Protein AF-A0A413Q8Q0-F1 (afdb_monomer)

pLDDT: mean 82.54, std 13.79, range [50.5, 96.38]

Radius of gyration: 12.47 Å; Cα contacts (8 Å, |Δi|>4): 118; chains: 1; bounding box: 23×26×34 Å

Foldseek 3Di:
DAEAEEEEAALDPVVLVVVVCVVVPDPDPYDYDYHYDPDLVVVVVCLVPDQHAEYEYEDDPDPVSVVVSVPPPPHNHHYDYDD

Nearest PDB structures (foldseek):
  6swl-assembly2_B  TM=8.341E-01  e=1.055E-02  Geobacillus stearothermophilus
  3kyj-assembly1_B  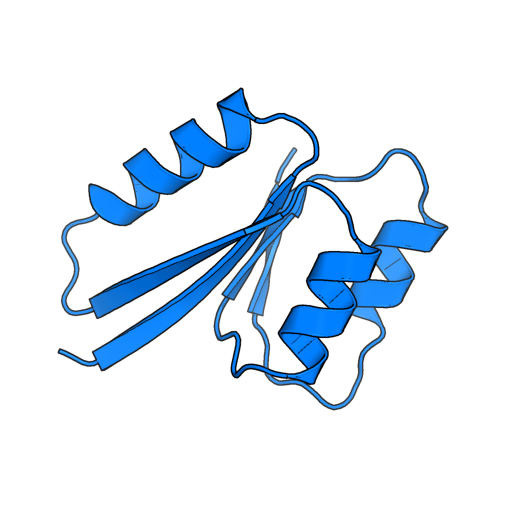TM=7.570E-01  e=4.816E-03  Cereibacter sphaeroides
  6ob8-assembly1_B  TM=8.273E-01  e=7.501E-02  [Leptolyngbya] sp. JSC-1
  5ey8-assembly3_C  TM=5.167E-01  e=9.603E-01  Mycolicibacterium smegmatis

Sequence (83 aa):
MEKLNILILDSNNKDRQELRKIIESTDSDFIYEIMEVANPQKATQLLGERRIDIMLTEIFDSIETGIDIIAMPEKKVSILIYI

Mean predicted aligned error: 6.4 Å

Secondary structure (DSSP, 8-state):
-EEEEEEEE-S-HHHHHHHHHHHHHS--SEEEEEEEES-HHHHHHHHHHS--SEEEEE--S-HHHHHHHHT-TT---EEEEE-

Organism: NCBI:txid39491

InterPro domains:
  IPR001789 Signal transduction response regulator, receiver domain [PS50110] (5-83)
  IPR011006 CheY-like superfamily [SSF52172] (1-71)

Structure (mmCIF, N/CA/C/O backbone):
data_AF-A0A413Q8Q0-F1
#
_entry.id   AF-A0A413Q8Q0-F1
#
loop_
_atom_site.group_PDB
_atom_site.id
_atom_site.type_symbol
_atom_site.label_atom_id
_atom_site.label_alt_id
_atom_site.label_comp_id
_atom_site.label_asym_id
_atom_site.label_entity_id
_atom_site.label_seq_id
_atom_site.pdbx_PDB_ins_code
_atom_site.Cartn_x
_atom_site.Cartn_y
_atom_site.Cartn_z
_atom_site.occupancy
_atom_site.B_iso_or_equiv
_atom_site.auth_seq_id
_atom_site.auth_comp_id
_atom_site.auth_asym_id
_atom_site.auth_atom_id
_atom_site.pdbx_PDB_model_num
ATOM 1 N N . MET A 1 1 ? -13.812 -2.467 15.032 1.00 77.38 1 MET A N 1
ATOM 2 C CA . MET A 1 1 ? -12.920 -1.848 14.037 1.00 77.38 1 MET A CA 1
ATOM 3 C C . MET A 1 1 ? -12.610 -2.890 12.986 1.00 77.38 1 MET A C 1
ATOM 5 O O . MET A 1 1 ? -12.182 -3.986 13.340 1.00 77.38 1 MET A O 1
ATOM 9 N N . GLU A 1 2 ? -12.935 -2.597 11.733 1.00 87.44 2 GLU A N 1
ATOM 10 C CA . GLU A 1 2 ? -12.656 -3.487 10.604 1.00 87.44 2 GLU A CA 1
ATOM 11 C C . GLU A 1 2 ? -11.218 -3.269 10.119 1.00 87.44 2 GLU A C 1
ATOM 13 O O . GLU A 1 2 ? -10.662 -2.182 10.270 1.00 87.44 2 GLU A O 1
ATOM 18 N N . LYS A 1 3 ? -10.589 -4.314 9.581 1.00 91.44 3 LYS A N 1
ATOM 19 C CA . LYS A 1 3 ? -9.225 -4.234 9.064 1.00 91.44 3 LYS A CA 1
ATOM 20 C C . LYS A 1 3 ? -9.249 -3.937 7.570 1.00 91.44 3 LYS A C 1
ATOM 22 O O . LYS A 1 3 ? -9.908 -4.663 6.829 1.00 91.44 3 LYS A O 1
ATOM 27 N N . LEU A 1 4 ? -8.490 -2.931 7.146 1.00 92.62 4 LEU A N 1
ATOM 28 C CA . LEU A 1 4 ? -8.359 -2.536 5.747 1.00 92.62 4 LEU A CA 1
ATOM 29 C C . LEU A 1 4 ? -6.921 -2.772 5.276 1.00 92.62 4 LEU A C 1
ATOM 31 O O . LEU A 1 4 ? -5.980 -2.189 5.818 1.00 92.62 4 LEU A O 1
ATOM 35 N N . ASN A 1 5 ? -6.746 -3.649 4.287 1.00 94.56 5 ASN A N 1
ATOM 36 C CA . ASN A 1 5 ? -5.432 -4.012 3.762 1.00 94.56 5 ASN A CA 1
ATOM 37 C C . ASN A 1 5 ? -5.106 -3.115 2.566 1.00 94.56 5 ASN A C 1
ATOM 39 O O . ASN A 1 5 ? -5.766 -3.195 1.526 1.00 94.56 5 ASN A O 1
ATOM 43 N N . ILE A 1 6 ? -4.091 -2.269 2.721 1.00 94.50 6 ILE A N 1
ATOM 44 C CA . ILE A 1 6 ? -3.698 -1.270 1.729 1.00 94.50 6 ILE A CA 1
ATOM 45 C C . ILE A 1 6 ? -2.331 -1.638 1.158 1.00 94.50 6 ILE A C 1
ATOM 47 O O . ILE A 1 6 ? -1.384 -1.891 1.903 1.00 94.50 6 ILE A O 1
ATOM 51 N N . LEU A 1 7 ? -2.220 -1.643 -0.167 1.00 94.81 7 LEU A N 1
ATOM 52 C CA . LEU A 1 7 ? -0.956 -1.775 -0.884 1.00 94.81 7 LEU A CA 1
ATOM 53 C C . LEU A 1 7 ? -0.576 -0.433 -1.512 1.00 94.81 7 LEU A C 1
ATOM 55 O O . LEU A 1 7 ? -1.349 0.116 -2.289 1.00 94.81 7 LEU A O 1
ATOM 59 N N . ILE A 1 8 ? 0.614 0.075 -1.206 1.00 94.62 8 ILE A N 1
ATOM 60 C CA . ILE A 1 8 ? 1.199 1.254 -1.849 1.00 94.62 8 ILE A CA 1
ATOM 61 C C . ILE A 1 8 ? 2.287 0.775 -2.812 1.00 94.62 8 ILE A C 1
ATOM 63 O O . ILE A 1 8 ? 3.298 0.209 -2.380 1.00 94.62 8 ILE A O 1
ATOM 67 N N . LEU A 1 9 ? 2.062 0.988 -4.107 1.00 92.06 9 LEU A N 1
ATOM 68 C CA . LEU A 1 9 ? 2.996 0.714 -5.190 1.00 92.06 9 LEU A CA 1
ATOM 69 C C . LEU A 1 9 ? 3.506 2.035 -5.770 1.00 92.06 9 LEU A C 1
ATOM 71 O O . LEU A 1 9 ? 2.824 2.701 -6.537 1.00 92.06 9 LEU A O 1
ATOM 75 N N . ASP A 1 10 ? 4.727 2.394 -5.414 1.00 91.12 10 ASP 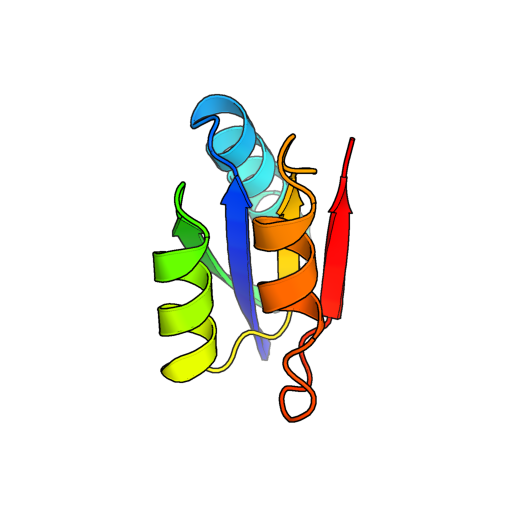A N 1
ATOM 76 C CA . ASP A 1 10 ? 5.353 3.627 -5.885 1.00 91.12 10 ASP A CA 1
ATOM 77 C C . ASP A 1 10 ? 6.860 3.441 -5.809 1.00 91.12 10 ASP A C 1
ATOM 79 O O . ASP A 1 10 ? 7.362 2.936 -4.806 1.00 91.12 10 ASP A O 1
ATOM 83 N N . SER A 1 11 ? 7.594 3.769 -6.860 1.00 89.75 11 SER A N 1
ATOM 84 C CA . SER A 1 11 ? 9.043 3.641 -6.952 1.00 89.75 11 SER A CA 1
ATOM 85 C C . SER A 1 11 ? 9.768 4.623 -6.024 1.00 89.75 11 SER A C 1
ATOM 87 O O . SER A 1 11 ? 10.796 4.269 -5.424 1.00 89.75 11 SER A O 1
ATOM 89 N N . ASN A 1 12 ? 9.194 5.800 -5.781 1.00 91.25 12 ASN A N 1
ATOM 90 C CA . ASN A 1 12 ? 9.712 6.838 -4.910 1.00 91.25 12 ASN A CA 1
ATOM 91 C C . ASN A 1 12 ? 9.413 6.549 -3.429 1.00 91.25 12 ASN A C 1
ATOM 93 O O . ASN A 1 12 ? 8.287 6.552 -2.937 1.00 91.25 12 ASN A O 1
ATOM 97 N N . ASN A 1 13 ? 10.477 6.338 -2.648 1.00 93.69 13 ASN A N 1
ATOM 98 C CA . ASN A 1 13 ? 10.335 6.069 -1.218 1.00 93.69 13 ASN A CA 1
ATOM 99 C C . ASN A 1 13 ? 9.727 7.231 -0.433 1.00 93.69 13 ASN A C 1
ATOM 101 O O . ASN A 1 13 ? 9.054 6.990 0.564 1.00 93.69 13 ASN A O 1
ATOM 105 N N . LYS A 1 14 ? 9.997 8.475 -0.832 1.00 94.81 14 LYS A N 1
ATOM 106 C CA . LYS A 1 14 ? 9.472 9.640 -0.122 1.00 94.81 14 LYS A CA 1
ATOM 107 C C . LYS A 1 14 ? 7.947 9.670 -0.214 1.00 94.81 14 LYS A C 1
ATOM 109 O O . LYS A 1 14 ? 7.298 9.833 0.816 1.00 94.81 14 LYS A O 1
ATOM 114 N N . ASP A 1 15 ? 7.423 9.413 -1.404 1.00 92.62 15 ASP A N 1
ATOM 115 C CA . ASP A 1 15 ? 5.993 9.473 -1.699 1.00 92.62 15 ASP A CA 1
ATOM 116 C C . ASP A 1 15 ? 5.261 8.331 -0.982 1.00 92.62 15 ASP A C 1
ATOM 118 O O . ASP A 1 15 ? 4.272 8.571 -0.288 1.00 92.62 15 ASP A O 1
ATOM 122 N N . ARG A 1 16 ? 5.839 7.116 -0.965 1.00 94.62 16 ARG A N 1
ATOM 123 C CA . ARG A 1 16 ? 5.335 6.007 -0.129 1.00 94.62 16 ARG A CA 1
ATOM 124 C C . ARG A 1 16 ? 5.206 6.375 1.353 1.00 94.62 16 ARG A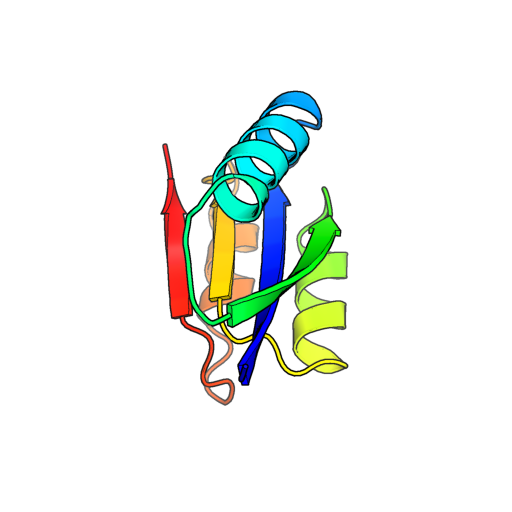 C 1
ATOM 126 O O . ARG A 1 16 ? 4.172 6.122 1.972 1.00 94.62 16 ARG A O 1
ATOM 133 N N . GLN A 1 17 ? 6.238 6.998 1.929 1.00 96.38 17 GLN A N 1
ATOM 134 C CA . GLN A 1 17 ? 6.221 7.390 3.343 1.00 96.38 17 GLN A CA 1
ATOM 135 C C . GLN A 1 17 ? 5.253 8.543 3.625 1.00 96.38 17 GLN A C 1
ATOM 137 O O . GLN A 1 17 ? 4.688 8.611 4.717 1.00 96.38 17 GLN A O 1
ATOM 142 N N . GLU A 1 18 ? 5.065 9.458 2.675 1.00 94.62 18 GLU A N 1
ATOM 143 C CA . GLU A 1 18 ? 4.082 10.535 2.783 1.00 94.62 18 GLU A CA 1
ATOM 144 C C . GLU A 1 18 ? 2.655 9.979 2.757 1.00 94.62 18 GLU A C 1
ATOM 146 O O . GLU A 1 18 ? 1.871 10.266 3.663 1.00 94.62 18 GLU A O 1
ATOM 151 N N . LEU A 1 19 ? 2.358 9.080 1.816 1.00 93.25 19 LEU A N 1
ATOM 152 C CA . LEU A 1 19 ? 1.077 8.381 1.743 1.00 93.25 19 LEU A CA 1
ATOM 153 C C . LEU A 1 19 ? 0.793 7.554 2.996 1.00 93.25 19 LEU A C 1
ATOM 155 O O . LEU A 1 19 ? -0.315 7.639 3.527 1.00 93.25 19 LEU A O 1
ATOM 159 N N . ARG A 1 20 ? 1.783 6.814 3.524 1.00 95.62 20 ARG A N 1
ATOM 160 C CA . ARG A 1 20 ? 1.627 6.114 4.811 1.00 95.62 20 ARG A CA 1
ATOM 161 C C . ARG A 1 20 ? 1.165 7.082 5.895 1.00 95.62 20 ARG A C 1
ATOM 163 O O . ARG A 1 20 ? 0.186 6.793 6.575 1.00 95.62 20 ARG A O 1
ATOM 170 N N . LYS A 1 21 ? 1.858 8.212 6.0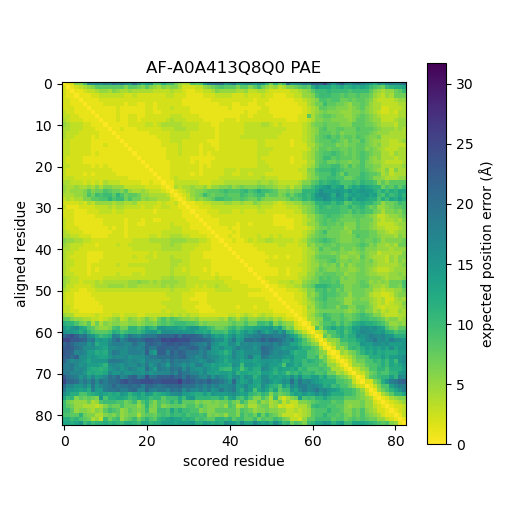60 1.00 95.38 21 LYS A N 1
ATOM 171 C CA . LYS A 1 21 ? 1.533 9.185 7.112 1.00 95.38 21 LYS A CA 1
ATOM 172 C C . LYS A 1 21 ? 0.118 9.722 6.958 1.00 95.38 21 LYS A C 1
ATOM 174 O O . LYS A 1 21 ? -0.579 9.840 7.957 1.00 95.38 21 LYS A O 1
ATOM 179 N N . ILE A 1 22 ? -0.310 10.017 5.730 1.00 93.31 22 ILE A N 1
ATOM 180 C CA . ILE A 1 22 ? -1.670 10.494 5.454 1.00 93.31 22 ILE A CA 1
ATOM 181 C C . ILE A 1 22 ? -2.694 9.442 5.894 1.00 93.31 22 ILE A C 1
ATOM 183 O O . ILE A 1 22 ? -3.596 9.763 6.669 1.00 93.31 22 ILE A O 1
ATOM 187 N N . ILE A 1 23 ? -2.515 8.184 5.481 1.00 92.44 23 ILE A N 1
ATOM 188 C CA . ILE A 1 23 ? -3.407 7.076 5.851 1.00 92.44 23 ILE A CA 1
ATOM 189 C C . ILE A 1 23 ? -3.443 6.888 7.373 1.00 92.44 23 ILE A C 1
ATOM 191 O O . ILE A 1 23 ? -4.519 6.860 7.960 1.00 92.44 23 ILE A O 1
A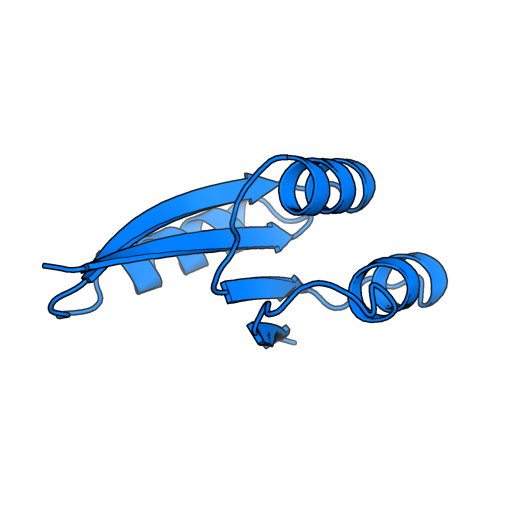TOM 195 N N . GLU A 1 24 ? -2.283 6.806 8.026 1.00 91.75 24 GLU A N 1
ATOM 196 C CA . GLU A 1 24 ? -2.182 6.590 9.477 1.00 91.75 24 GLU A CA 1
ATOM 197 C C . GLU A 1 24 ? -2.719 7.771 10.296 1.00 91.75 24 GLU A C 1
ATOM 199 O O . GLU A 1 24 ? -3.164 7.584 11.425 1.00 91.75 24 GLU A O 1
ATOM 204 N N . SER A 1 25 ? -2.690 8.983 9.734 1.00 91.81 25 SER A N 1
ATOM 205 C CA . SER A 1 25 ? -3.240 10.193 10.358 1.00 91.81 25 SER A CA 1
ATOM 206 C C . SER A 1 25 ? -4.745 10.372 10.150 1.00 91.81 25 SER A C 1
ATOM 208 O O . SER A 1 25 ? -5.333 11.282 10.735 1.00 91.81 25 SER A O 1
ATOM 210 N N . THR A 1 26 ? -5.369 9.543 9.308 1.00 89.75 26 THR A N 1
ATOM 211 C CA . THR A 1 26 ? -6.798 9.645 9.006 1.00 89.75 26 THR A CA 1
ATOM 212 C C . THR A 1 26 ? -7.612 9.158 10.199 1.00 89.75 26 THR A C 1
ATOM 214 O O . THR A 1 26 ? -7.504 8.000 10.598 1.00 89.75 26 THR A O 1
ATOM 217 N N . ASP A 1 27 ? -8.455 10.036 10.743 1.00 86.75 27 ASP A N 1
ATOM 218 C CA . ASP A 1 27 ? -9.398 9.673 11.799 1.00 86.75 27 ASP A CA 1
ATOM 219 C C . ASP A 1 27 ? -10.515 8.798 11.215 1.00 86.75 27 ASP A C 1
ATOM 221 O O . ASP A 1 27 ? -11.292 9.232 10.360 1.00 86.75 27 ASP A O 1
ATOM 225 N N . SER A 1 28 ? -10.512 7.521 11.590 1.00 85.38 28 SER A N 1
ATOM 226 C CA . SER A 1 28 ? -11.270 6.469 10.922 1.00 85.38 28 SER A CA 1
ATOM 227 C C . SER A 1 28 ? -11.464 5.257 11.832 1.00 85.38 28 SER A C 1
ATOM 229 O O . SER A 1 28 ? -10.585 4.896 12.613 1.00 85.38 28 SER A O 1
ATOM 231 N N . ASP A 1 29 ? -12.598 4.569 11.676 1.00 89.19 29 ASP A N 1
ATOM 232 C CA . ASP A 1 29 ? -12.937 3.347 12.421 1.00 89.19 29 ASP A CA 1
ATOM 233 C C . ASP A 1 29 ? -12.196 2.084 11.922 1.00 89.19 29 ASP A C 1
ATOM 235 O O . ASP A 1 29 ? -12.436 0.966 12.412 1.00 89.19 29 ASP A O 1
ATOM 239 N N . PHE A 1 30 ? -11.306 2.239 10.935 1.00 89.38 30 PHE A N 1
ATOM 240 C CA . PHE A 1 30 ? -10.524 1.158 10.340 1.00 89.38 30 PHE A CA 1
ATOM 241 C C . PHE A 1 30 ? -9.151 0.991 11.001 1.00 89.38 30 PHE A C 1
ATOM 243 O O . PHE A 1 30 ? -8.473 1.950 11.353 1.00 89.38 30 PHE A O 1
ATOM 250 N N . ILE A 1 31 ? -8.703 -0.260 11.104 1.00 91.69 31 ILE A N 1
ATOM 251 C CA . ILE A 1 31 ? -7.305 -0.597 11.393 1.00 91.69 31 ILE A CA 1
ATOM 252 C C . ILE A 1 31 ? -6.609 -0.847 10.056 1.00 91.69 31 ILE A C 1
ATOM 254 O O . ILE A 1 31 ? -6.945 -1.799 9.347 1.00 91.69 31 ILE A O 1
ATOM 258 N N . TYR A 1 32 ? -5.633 -0.011 9.717 1.00 93.81 32 TYR A N 1
ATOM 259 C CA . TYR A 1 32 ? -4.899 -0.111 8.458 1.00 93.81 32 TYR A CA 1
ATOM 260 C C . TYR A 1 32 ? -3.734 -1.109 8.560 1.00 93.81 32 TYR A C 1
ATOM 262 O O . TYR A 1 32 ? -2.865 -0.970 9.418 1.00 93.81 32 TYR A O 1
ATOM 270 N N . GLU A 1 33 ? -3.677 -2.101 7.664 1.00 95.19 33 GLU A N 1
ATOM 271 C CA . GLU A 1 33 ? -2.440 -2.847 7.379 1.00 95.19 33 GLU A CA 1
ATOM 272 C C . GLU A 1 33 ? -1.862 -2.338 6.060 1.00 95.19 33 GLU A C 1
ATOM 274 O O . GLU A 1 33 ? -2.400 -2.623 4.990 1.00 95.19 33 GLU A O 1
ATOM 279 N N . ILE A 1 34 ? -0.770 -1.578 6.147 1.00 95.62 34 ILE A N 1
ATOM 280 C CA . ILE A 1 34 ? -0.147 -0.921 4.997 1.00 95.62 34 ILE A CA 1
ATOM 281 C C . ILE A 1 34 ? 1.082 -1.717 4.556 1.00 95.62 34 ILE A C 1
ATOM 283 O O . ILE A 1 34 ? 2.058 -1.850 5.298 1.00 95.62 34 ILE A O 1
ATOM 287 N N . MET A 1 35 ? 1.055 -2.205 3.320 1.00 95.88 35 MET A N 1
ATOM 288 C CA . MET A 1 35 ? 2.185 -2.827 2.637 1.00 95.88 35 MET A CA 1
ATOM 289 C C . MET A 1 35 ? 2.748 -1.866 1.596 1.00 95.88 35 MET A C 1
ATOM 291 O O . MET A 1 35 ? 2.000 -1.258 0.841 1.00 95.88 35 MET A O 1
ATOM 295 N N . GLU A 1 36 ? 4.071 -1.767 1.519 1.00 95.56 36 GLU A N 1
ATOM 296 C CA . GLU A 1 36 ? 4.756 -0.904 0.557 1.00 95.56 36 GLU A CA 1
ATOM 297 C C . GLU A 1 36 ? 5.670 -1.700 -0.354 1.00 95.56 36 GLU A C 1
ATOM 299 O O . GLU A 1 36 ? 6.450 -2.553 0.090 1.00 95.56 36 GLU A O 1
ATOM 304 N N . VAL A 1 37 ? 5.632 -1.360 -1.634 1.00 93.62 37 VAL A N 1
ATOM 305 C CA . VAL A 1 37 ? 6.503 -1.937 -2.646 1.00 93.62 37 VAL A CA 1
ATOM 306 C C . VAL A 1 37 ? 6.909 -0.871 -3.654 1.00 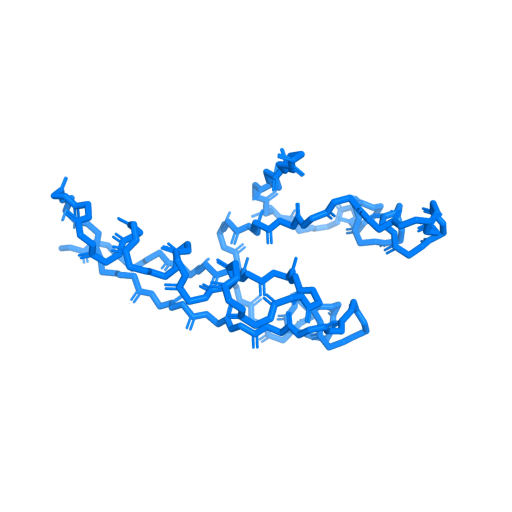93.62 37 VAL A C 1
ATOM 308 O O . VAL A 1 37 ? 6.121 -0.016 -4.029 1.00 93.62 37 VAL A O 1
ATOM 311 N N . ALA A 1 38 ? 8.159 -0.945 -4.104 1.00 91.12 38 ALA A N 1
ATOM 312 C CA . ALA A 1 38 ? 8.674 -0.103 -5.185 1.00 91.12 38 ALA A CA 1
ATOM 313 C C . ALA A 1 38 ? 8.557 -0.766 -6.561 1.00 91.12 38 ALA A C 1
ATOM 315 O O . ALA A 1 38 ? 8.883 -0.162 -7.575 1.00 91.12 38 ALA A O 1
ATOM 316 N N . ASN A 1 39 ? 8.178 -2.046 -6.579 1.00 87.25 39 ASN A N 1
ATOM 317 C CA . ASN A 1 39 ? 8.242 -2.881 -7.761 1.00 87.25 39 ASN A CA 1
ATOM 318 C C . ASN A 1 39 ? 6.864 -3.486 -8.091 1.00 87.25 39 ASN A C 1
ATOM 320 O O . ASN A 1 39 ? 6.340 -4.263 -7.280 1.00 87.25 39 ASN A O 1
ATOM 324 N N . PRO A 1 40 ? 6.339 -3.236 -9.298 1.00 85.00 40 PRO A N 1
ATOM 325 C CA . PRO A 1 40 ? 5.123 -3.846 -9.827 1.00 85.00 40 PRO A CA 1
ATOM 326 C C . PRO A 1 40 ? 5.067 -5.380 -9.778 1.00 85.00 40 PRO A C 1
ATOM 328 O O . PRO A 1 40 ? 4.016 -5.939 -9.456 1.00 85.00 40 PRO A O 1
ATOM 331 N N . GLN A 1 41 ? 6.177 -6.101 -10.000 1.00 84.56 41 GLN A N 1
ATOM 332 C CA . GLN A 1 41 ? 6.129 -7.574 -9.906 1.00 84.56 41 GLN A CA 1
ATOM 333 C C . GLN A 1 41 ? 5.878 -8.045 -8.467 1.00 84.56 41 GLN A C 1
ATOM 335 O O . GLN A 1 41 ? 5.133 -8.997 -8.235 1.00 84.56 41 GLN A O 1
ATOM 340 N N . LYS A 1 42 ? 6.439 -7.336 -7.481 1.00 89.50 42 LYS A N 1
ATOM 341 C CA . LYS A 1 42 ? 6.182 -7.620 -6.065 1.00 89.50 42 LYS A CA 1
ATOM 342 C C . LYS A 1 42 ? 4.746 -7.255 -5.674 1.00 89.50 42 LYS A C 1
ATOM 344 O O . LYS A 1 42 ? 4.138 -7.979 -4.893 1.00 89.50 42 LYS A O 1
ATOM 349 N N . ALA A 1 43 ? 4.191 -6.175 -6.231 1.00 88.81 43 ALA A N 1
ATOM 350 C CA . ALA A 1 43 ? 2.778 -5.832 -6.055 1.00 88.81 43 ALA A CA 1
ATOM 351 C C . ALA A 1 43 ? 1.863 -6.941 -6.589 1.00 88.81 43 ALA A C 1
ATOM 353 O O . ALA A 1 43 ? 0.973 -7.399 -5.881 1.00 88.81 43 ALA A O 1
ATOM 354 N N . THR A 1 44 ? 2.149 -7.436 -7.793 1.00 85.56 44 THR A N 1
ATOM 355 C CA . THR A 1 44 ? 1.425 -8.544 -8.435 1.00 85.56 44 THR A CA 1
ATOM 356 C C . THR A 1 44 ? 1.455 -9.811 -7.576 1.00 85.56 44 THR A C 1
ATOM 358 O O . THR A 1 44 ? 0.421 -10.445 -7.356 1.00 85.56 44 THR A O 1
ATOM 361 N N . GLN A 1 45 ? 2.623 -10.153 -7.023 1.00 88.00 45 GLN A N 1
ATOM 362 C CA . GLN A 1 45 ? 2.762 -11.267 -6.085 1.00 88.00 45 GLN A CA 1
ATOM 363 C C . GLN A 1 45 ? 1.913 -11.063 -4.819 1.00 88.00 45 GLN A C 1
ATOM 365 O O . GLN A 1 45 ? 1.179 -11.967 -4.426 1.00 88.00 45 GLN A O 1
ATOM 370 N N . LEU A 1 46 ? 1.960 -9.877 -4.200 1.00 90.56 46 LEU A N 1
ATOM 371 C CA . LEU A 1 46 ? 1.171 -9.579 -2.999 1.00 90.56 46 LEU A CA 1
ATOM 372 C C . LEU A 1 46 ? -0.332 -9.612 -3.269 1.00 90.56 46 LEU A C 1
ATOM 374 O O . LEU A 1 46 ? -1.073 -10.159 -2.457 1.00 90.56 46 LEU A O 1
ATOM 378 N N . LEU A 1 47 ? -0.776 -9.090 -4.415 1.00 87.75 47 LEU A N 1
ATOM 379 C CA . LEU A 1 47 ? -2.158 -9.230 -4.867 1.00 87.75 47 LEU A CA 1
ATOM 380 C C . LEU A 1 47 ? -2.516 -10.712 -4.970 1.00 87.75 47 LEU A C 1
ATOM 382 O O . LEU A 1 47 ? -3.601 -11.096 -4.547 1.00 87.75 47 LEU A O 1
ATOM 386 N N . GLY A 1 48 ? -1.601 -11.539 -5.498 1.00 86.50 48 GLY A N 1
ATOM 387 C CA . GLY A 1 48 ? -1.580 -13.010 -5.521 1.00 86.50 48 GLY A CA 1
ATOM 388 C C . GLY A 1 48 ? -1.884 -13.687 -4.183 1.00 86.50 48 GLY A C 1
ATOM 389 O O . GLY A 1 48 ? -2.781 -14.524 -4.110 1.00 86.50 48 GLY A O 1
ATOM 390 N N . GLU A 1 49 ? -1.126 -13.310 -3.158 1.00 90.06 49 GLU A N 1
ATOM 391 C CA . GLU A 1 49 ? -0.994 -14.029 -1.884 1.00 90.06 49 GLU A CA 1
ATOM 392 C C . GLU A 1 49 ? -1.866 -13.473 -0.755 1.00 90.06 49 GLU A C 1
ATOM 394 O O . GLU A 1 49 ? -2.133 -14.169 0.227 1.00 90.06 49 GLU A O 1
ATOM 399 N N . ARG A 1 50 ? -2.284 -12.209 -0.854 1.00 88.88 50 ARG A N 1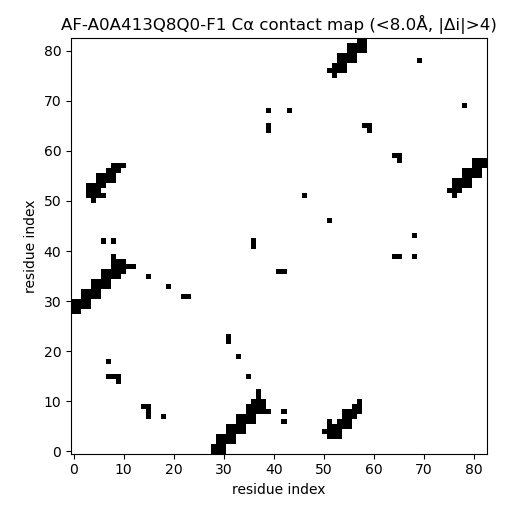
ATOM 400 C CA . ARG A 1 50 ? -2.982 -11.494 0.214 1.00 88.88 50 ARG A CA 1
ATOM 401 C C . ARG A 1 50 ? -4.275 -10.876 -0.295 1.00 88.88 50 ARG A C 1
ATOM 403 O O . ARG A 1 50 ? -4.387 -10.456 -1.443 1.00 88.88 50 ARG A O 1
ATOM 410 N N . ARG A 1 51 ? -5.255 -10.763 0.602 1.00 90.06 51 ARG A N 1
ATOM 411 C CA . ARG A 1 51 ? -6.414 -9.899 0.370 1.00 90.06 51 ARG A CA 1
ATOM 412 C C . ARG A 1 51 ? -5.937 -8.449 0.443 1.00 90.06 51 ARG A C 1
ATOM 414 O O . ARG A 1 51 ? -5.496 -8.016 1.502 1.00 90.06 51 ARG A O 1
ATOM 421 N N . ILE A 1 52 ? -6.044 -7.730 -0.669 1.00 91.44 52 ILE A N 1
ATOM 422 C CA . ILE A 1 52 ? -5.809 -6.287 -0.759 1.00 91.44 52 ILE A CA 1
ATOM 423 C C . ILE A 1 52 ? -7.147 -5.625 -1.060 1.00 91.44 52 ILE A C 1
ATOM 425 O O . ILE A 1 52 ? -7.807 -5.987 -2.032 1.00 91.44 52 ILE A O 1
ATOM 429 N N . ASP A 1 53 ? -7.548 -4.685 -0.213 1.00 91.38 53 ASP A N 1
ATOM 430 C CA . ASP A 1 53 ? -8.818 -3.973 -0.348 1.00 91.38 53 ASP A CA 1
ATOM 431 C C . ASP A 1 53 ? -8.643 -2.717 -1.210 1.00 91.38 53 ASP A C 1
ATOM 433 O O . ASP A 1 53 ? -9.471 -2.424 -2.077 1.00 91.38 53 ASP A O 1
ATOM 437 N N . ILE A 1 54 ? -7.525 -2.012 -1.006 1.00 90.25 54 ILE A N 1
ATOM 438 C CA . ILE A 1 54 ? -7.156 -0.799 -1.737 1.00 90.25 54 ILE A CA 1
ATOM 439 C C . ILE A 1 54 ? -5.709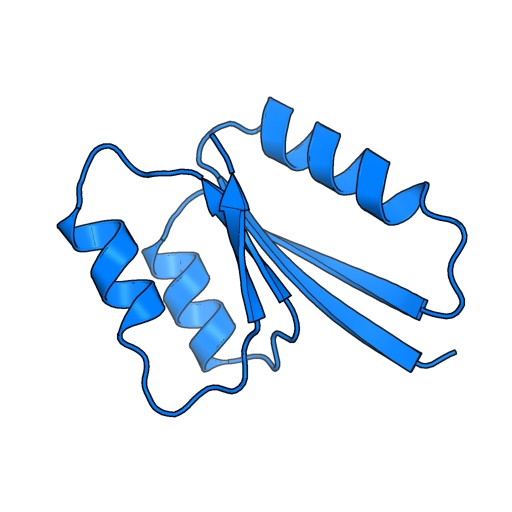 -0.910 -2.209 1.00 90.25 54 ILE A C 1
ATOM 441 O O . ILE A 1 54 ? -4.819 -1.252 -1.429 1.00 90.25 54 ILE A O 1
ATOM 445 N N . MET A 1 55 ? -5.466 -0.570 -3.471 1.00 91.06 55 MET A N 1
ATOM 446 C CA . MET A 1 55 ? -4.123 -0.350 -3.994 1.00 91.06 55 MET A CA 1
ATOM 447 C C . MET A 1 55 ? -3.970 1.106 -4.434 1.00 91.06 55 MET A C 1
ATOM 449 O O . MET A 1 55 ? -4.738 1.583 -5.268 1.00 91.06 55 MET A O 1
ATOM 453 N N . LEU A 1 56 ? -2.975 1.791 -3.875 1.00 90.31 56 LEU A N 1
ATOM 454 C CA . LEU A 1 56 ? -2.516 3.105 -4.316 1.00 90.31 56 LEU A CA 1
ATOM 455 C C . LEU A 1 56 ? -1.316 2.890 -5.232 1.00 90.31 56 LEU A C 1
ATOM 457 O O . LEU A 1 56 ? -0.364 2.229 -4.818 1.00 90.31 56 LEU A O 1
ATOM 461 N N . THR A 1 57 ? -1.360 3.408 -6.456 1.00 86.69 57 THR A N 1
ATOM 462 C CA . THR A 1 57 ? -0.254 3.252 -7.408 1.00 86.69 57 THR A CA 1
ATOM 463 C C . THR A 1 57 ? 0.069 4.547 -8.137 1.00 86.69 57 THR A C 1
ATOM 465 O O . THR A 1 57 ? -0.843 5.260 -8.559 1.00 86.69 57 THR A O 1
ATOM 468 N N . GLU A 1 58 ? 1.361 4.823 -8.319 1.00 80.12 58 GLU A N 1
ATOM 469 C CA . GLU A 1 58 ? 1.821 5.874 -9.232 1.00 80.12 58 GLU A CA 1
ATOM 470 C C . GLU A 1 58 ? 1.555 5.487 -10.700 1.00 80.12 58 GLU A C 1
ATOM 472 O O . GLU A 1 58 ? 1.354 4.306 -11.027 1.00 80.12 58 GLU A O 1
ATOM 477 N N . ILE A 1 59 ? 1.575 6.479 -11.596 1.00 73.81 59 ILE A N 1
ATOM 478 C CA . ILE A 1 59 ? 1.633 6.234 -13.040 1.00 73.81 59 ILE A CA 1
ATOM 479 C C . ILE A 1 59 ? 3.071 5.872 -13.403 1.00 73.81 59 ILE A C 1
ATOM 481 O O . ILE A 1 59 ? 3.962 6.715 -13.379 1.00 73.81 59 ILE A O 1
ATOM 485 N N . PHE A 1 60 ? 3.293 4.620 -13.791 1.00 68.25 60 PHE A N 1
ATOM 486 C CA . PHE A 1 60 ? 4.578 4.205 -14.340 1.00 68.25 60 PHE A CA 1
ATOM 487 C C . PHE A 1 60 ? 4.741 4.720 -15.775 1.00 68.25 60 PHE A C 1
ATOM 489 O O . PHE A 1 60 ? 3.843 4.551 -16.601 1.00 68.25 60 PHE A O 1
ATOM 496 N N . ASP A 1 61 ? 5.928 5.241 -16.105 1.00 61.66 61 ASP A N 1
ATOM 497 C CA . ASP A 1 61 ? 6.301 5.668 -17.468 1.00 61.66 61 ASP A CA 1
ATOM 498 C C . ASP A 1 61 ? 6.145 4.549 -18.521 1.00 61.66 61 ASP A C 1
ATOM 500 O O . ASP A 1 61 ? 6.033 4.813 -19.719 1.00 61.66 61 ASP A O 1
ATOM 504 N N . SER A 1 62 ? 6.116 3.281 -18.086 1.00 57.41 62 SER A N 1
ATOM 505 C CA . SER A 1 62 ? 5.813 2.133 -18.944 1.00 57.41 62 SER A CA 1
ATOM 506 C C . SER A 1 62 ? 4.364 1.674 -18.766 1.00 57.41 62 SER A C 1
ATOM 508 O O . SER A 1 62 ? 3.975 1.110 -17.743 1.00 57.41 62 SER A O 1
ATOM 510 N N . ILE A 1 63 ? 3.576 1.882 -19.821 1.00 52.12 63 ILE A N 1
ATOM 511 C CA . ILE A 1 63 ? 2.166 1.481 -19.922 1.00 52.12 63 ILE A CA 1
ATOM 512 C C . ILE A 1 63 ? 1.980 -0.035 -19.707 1.00 52.12 63 ILE A C 1
ATOM 514 O O . ILE A 1 63 ? 0.992 -0.435 -19.095 1.00 52.12 63 ILE A O 1
ATOM 518 N N . GLU A 1 64 ? 2.932 -0.872 -20.145 1.00 52.72 64 GLU A N 1
ATOM 519 C CA . GLU A 1 64 ? 2.890 -2.337 -19.952 1.00 52.72 64 GLU A CA 1
ATOM 520 C C . GLU A 1 64 ? 2.772 -2.713 -18.469 1.00 52.72 64 GLU A C 1
ATOM 522 O O . GLU A 1 64 ? 1.912 -3.498 -18.081 1.00 52.72 64 GLU A O 1
ATOM 527 N N . THR A 1 65 ? 3.555 -2.065 -17.610 1.00 58.69 65 THR A N 1
ATOM 528 C CA . THR A 1 65 ? 3.646 -2.443 -16.200 1.00 58.69 65 THR A CA 1
ATOM 529 C C . THR A 1 65 ? 2.413 -2.030 -15.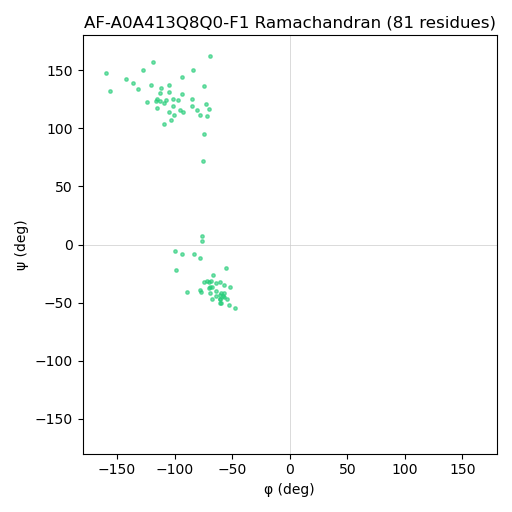382 1.00 58.69 65 THR A C 1
ATOM 531 O O . THR A 1 65 ? 2.029 -2.721 -14.438 1.00 58.69 65 THR A O 1
ATOM 534 N N . GLY A 1 66 ? 1.772 -0.912 -15.743 1.00 55.66 66 GLY A N 1
ATOM 535 C CA . GLY A 1 66 ? 0.544 -0.441 -15.091 1.00 55.66 66 GLY A CA 1
ATOM 536 C C . GLY A 1 66 ? -0.708 -1.205 -15.536 1.00 55.66 66 GLY A C 1
ATOM 537 O O . GLY A 1 66 ? -1.564 -1.522 -14.708 1.00 55.66 66 GLY A O 1
ATOM 538 N N . ILE A 1 67 ? -0.809 -1.544 -16.827 1.00 55.84 67 ILE A N 1
ATOM 539 C CA . ILE A 1 67 ? -1.964 -2.271 -17.377 1.00 55.84 67 ILE A CA 1
ATOM 540 C C . ILE A 1 67 ? -1.991 -3.726 -16.896 1.00 55.84 67 ILE A C 1
ATOM 542 O O . ILE A 1 67 ? -3.072 -4.219 -16.574 1.00 55.84 67 ILE A O 1
ATOM 546 N N . ASP A 1 68 ? -0.837 -4.387 -16.765 1.00 59.41 68 ASP A N 1
ATOM 547 C CA . ASP A 1 68 ? -0.762 -5.784 -16.309 1.00 59.41 68 ASP A CA 1
ATOM 548 C C . ASP A 1 68 ? -1.333 -5.986 -14.894 1.00 59.41 68 ASP A C 1
ATOM 550 O O . ASP A 1 68 ? -1.933 -7.022 -14.600 1.00 59.41 68 ASP A O 1
ATOM 554 N N . ILE A 1 69 ? -1.211 -4.979 -14.021 1.00 58.91 69 ILE A N 1
ATOM 555 C CA . ILE A 1 69 ? -1.780 -5.024 -12.667 1.00 58.91 69 ILE A CA 1
ATOM 556 C C . ILE A 1 69 ? -3.296 -4.784 -12.692 1.00 58.91 69 ILE A C 1
ATOM 558 O O . ILE A 1 69 ? -4.047 -5.449 -11.976 1.00 58.91 69 ILE A O 1
ATOM 562 N N . ILE A 1 70 ? -3.762 -3.846 -13.522 1.00 62.41 70 ILE A N 1
ATOM 563 C CA . ILE A 1 70 ? -5.185 -3.482 -13.628 1.00 62.41 70 ILE A CA 1
ATOM 564 C C . ILE A 1 70 ? -5.989 -4.589 -14.325 1.00 62.41 70 ILE A C 1
ATOM 566 O O . ILE A 1 70 ? -7.155 -4.811 -14.001 1.00 62.41 70 ILE A O 1
ATOM 570 N N . ALA A 1 71 ? -5.372 -5.318 -15.255 1.00 59.16 71 ALA A N 1
ATOM 571 C CA . ALA A 1 71 ? -6.014 -6.370 -16.031 1.00 59.16 71 ALA A CA 1
ATOM 572 C C . ALA A 1 71 ? -6.236 -7.684 -15.257 1.00 59.16 71 ALA A C 1
ATOM 574 O O . ALA A 1 71 ? -6.663 -8.655 -15.873 1.00 59.16 71 ALA A O 1
ATOM 575 N N . MET A 1 72 ? -5.981 -7.742 -13.939 1.00 60.91 72 MET A N 1
ATOM 576 C CA . MET A 1 72 ? -6.256 -8.915 -13.096 1.00 60.91 72 MET A CA 1
ATOM 577 C C . MET A 1 72 ? -7.772 -9.060 -12.821 1.00 60.91 72 MET A C 1
ATOM 579 O O . MET A 1 72 ? -8.277 -8.470 -11.864 1.00 60.91 72 MET A O 1
ATOM 583 N N . PRO A 1 73 ? -8.533 -9.867 -13.591 1.00 50.50 73 PRO A N 1
ATOM 584 C CA . PRO A 1 73 ? -9.997 -9.765 -13.656 1.00 50.50 73 PRO A CA 1
ATOM 585 C C . PRO A 1 73 ? -10.720 -10.394 -12.456 1.00 50.50 73 PRO A C 1
ATOM 587 O O . PRO A 1 73 ? -11.926 -10.228 -12.298 1.00 50.50 73 PRO A O 1
ATOM 590 N N . GLU A 1 74 ? -10.007 -11.150 -11.620 1.00 57.16 74 GLU A N 1
ATOM 591 C CA . GLU A 1 74 ? -10.610 -11.982 -10.571 1.00 57.16 74 GLU A CA 1
ATOM 592 C C . GLU A 1 74 ? -10.563 -11.355 -9.169 1.00 57.16 74 GLU A C 1
ATOM 594 O O . GLU A 1 74 ? -11.124 -11.914 -8.223 1.00 57.16 74 GLU A O 1
ATOM 599 N N . LYS A 1 75 ? -9.909 -10.199 -8.996 1.00 60.78 75 LYS A N 1
ATOM 600 C CA . LYS A 1 75 ? -9.673 -9.616 -7.667 1.00 60.78 75 LYS A CA 1
ATOM 601 C C . LYS A 1 75 ? -10.516 -8.373 -7.439 1.00 60.78 75 LYS A C 1
ATOM 603 O O . LYS A 1 75 ? -10.416 -7.388 -8.156 1.00 60.78 75 LYS A O 1
ATOM 608 N N . LYS A 1 76 ? -11.335 -8.415 -6.384 1.00 67.88 76 LYS A N 1
ATOM 609 C CA . LYS A 1 76 ? -12.076 -7.257 -5.866 1.00 67.88 76 LYS A CA 1
ATOM 610 C C . LYS A 1 76 ? -11.115 -6.334 -5.110 1.00 67.88 76 LYS A C 1
ATOM 612 O O . LYS A 1 76 ? -11.142 -6.303 -3.885 1.00 67.88 76 LYS A O 1
ATOM 617 N N . VAL A 1 77 ? -10.248 -5.637 -5.838 1.00 71.56 77 VAL A N 1
ATOM 618 C CA . VAL A 1 77 ? -9.383 -4.581 -5.301 1.00 71.56 77 VAL A CA 1
ATOM 619 C C . VAL A 1 77 ? -9.829 -3.240 -5.871 1.00 71.56 77 VAL A C 1
ATOM 621 O O . VAL A 1 77 ? -10.094 -3.126 -7.067 1.00 71.56 77 VAL A O 1
ATOM 624 N N . SER A 1 78 ? -9.938 -2.224 -5.018 1.00 79.06 78 SER A N 1
ATOM 625 C CA . SER A 1 78 ? -10.146 -0.851 -5.483 1.00 79.06 78 SER A CA 1
ATOM 626 C C . SER A 1 78 ? -8.787 -0.243 -5.814 1.00 79.06 78 SER A C 1
ATOM 628 O O . SER A 1 78 ? -7.925 -0.156 -4.942 1.00 79.06 78 SER A O 1
ATOM 630 N N . ILE A 1 79 ? -8.579 0.152 -7.069 1.00 76.50 79 ILE A N 1
ATOM 631 C CA . ILE A 1 79 ? -7.318 0.747 -7.527 1.00 76.50 79 ILE A CA 1
ATOM 632 C C . ILE A 1 79 ? -7.499 2.259 -7.618 1.00 76.50 79 ILE A C 1
ATOM 634 O O . ILE A 1 79 ? -8.404 2.733 -8.304 1.00 76.50 79 ILE A O 1
ATOM 638 N N . LEU A 1 80 ? -6.629 3.007 -6.939 1.00 76.31 80 LEU A N 1
ATOM 639 C CA . LEU A 1 80 ? -6.538 4.458 -7.046 1.00 76.31 80 LEU A CA 1
ATOM 640 C C . LEU A 1 80 ? -5.179 4.837 -7.639 1.00 76.31 80 LEU A C 1
ATOM 642 O O . LEU A 1 80 ? -4.135 4.446 -7.117 1.00 76.31 80 LEU A O 1
ATOM 646 N N . ILE A 1 81 ? -5.221 5.609 -8.722 1.00 75.12 81 ILE A N 1
ATOM 647 C CA . ILE A 1 81 ? -4.044 6.128 -9.420 1.00 75.12 81 ILE A CA 1
ATOM 648 C C . ILE A 1 81 ? -3.908 7.610 -9.077 1.00 75.12 81 ILE A C 1
ATOM 650 O O . ILE A 1 81 ? -4.893 8.347 -9.172 1.00 75.12 81 ILE A O 1
ATOM 654 N N . TYR A 1 82 ? -2.711 8.041 -8.689 1.00 67.69 82 TYR A N 1
ATOM 655 C CA . TYR A 1 82 ? -2.385 9.449 -8.453 1.00 67.69 82 TYR A CA 1
ATOM 656 C C . TYR A 1 82 ? -1.274 9.923 -9.399 1.00 67.69 82 TYR A C 1
ATOM 658 O O . TYR A 1 82 ? -0.538 9.108 -9.959 1.00 67.69 82 TYR A O 1
ATOM 666 N N . ILE A 1 83 ? -1.233 11.241 -9.619 1.00 62.38 83 ILE A N 1
ATOM 667 C CA . ILE A 1 83 ? -0.307 11.958 -10.511 1.00 62.38 83 ILE A CA 1
ATOM 668 C C . ILE A 1 83 ? 0.634 12.796 -9.654 1.00 62.38 83 ILE A C 1
ATOM 670 O O . ILE A 1 83 ? 0.117 13.402 -8.685 1.00 62.38 83 ILE A O 1
#

Solvent-accessible surface area (backbone atoms only — not comparable to full-atom values): 4955 Å² total; per-residue (Å²): 117,56,79,44,32,35,37,40,42,36,71,51,65,68,58,50,55,50,51,50,50,53,59,75,66,50,91,65,72,58,47,76,48,79,45,78,36,60,44,66,71,60,47,50,49,45,59,71,77,42,85,45,51,35,35,42,31,58,78,56,96,48,64,68,66,53,48,62,62,68,66,50,87,87,60,85,51,48,78,46,77,56,133